Protein AF-A0A392S3R0-F1 (afdb_monomer)

Mean predicted aligned error: 6.12 Å

Organism: NCBI:txid97028

Secondary structure (DSSP, 8-state):
--SS----S---PPPHHHHHHHHHHHHHH-TT--HHHHHHHS-STT-----

Sequence (51 aa):
MFKKAVEAKSQQRLSGADRKKLKRTVKDKFPRASDSDLDTLLPPKLSIKYQ

Foldseek 3Di:
DDPDDDDDPDDDDDDPVVLVVVLVVCCVVCVVQDPVNSCVVSPPPDPPVDD

Solvent-accessible surface area (backbone atoms only — not comparable to full-atom values): 3576 Å² total; per-residue (Å²): 143,74,95,62,96,79,82,83,90,77,87,80,86,75,53,75,67,56,48,54,53,50,54,53,52,49,43,70,77,36,76,85,57,47,73,68,57,49,42,70,77,55,54,70,87,79,74,73,77,80,128

Structure (mmCIF, N/CA/C/O backbone):
data_AF-A0A392S3R0-F1
#
_entry.id   AF-A0A392S3R0-F1
#
loop_
_atom_site.group_PDB
_atom_site.id
_atom_site.type_symbol
_atom_site.label_atom_id
_atom_site.label_alt_id
_atom_site.label_comp_id
_atom_site.label_asym_id
_atom_site.label_entity_id
_atom_site.label_seq_id
_atom_site.pdbx_PDB_ins_code
_atom_site.Cartn_x
_atom_site.Cartn_y
_atom_site.Cartn_z
_atom_site.occupancy
_atom_site.B_iso_or_equiv
_atom_site.auth_seq_id
_atom_site.auth_comp_id
_atom_site.auth_asym_id
_atom_site.auth_atom_id
_atom_site.pdbx_PDB_model_num
ATOM 1 N N . MET A 1 1 ? -16.610 10.322 4.080 1.00 76.50 1 MET A N 1
ATOM 2 C CA . MET A 1 1 ? -15.341 11.072 4.086 1.00 76.50 1 MET A CA 1
ATOM 3 C C . MET A 1 1 ? -15.282 12.158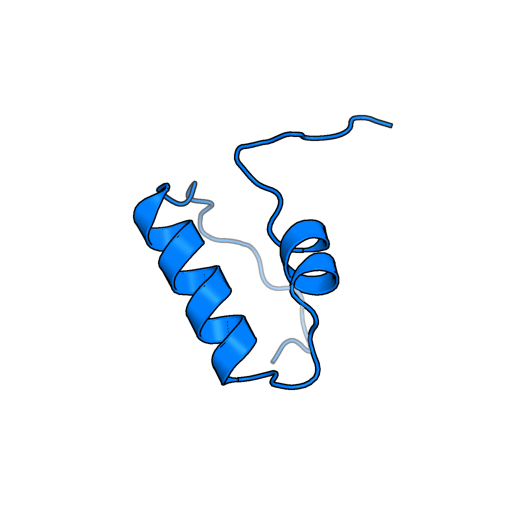 3.022 1.00 76.50 1 MET A C 1
ATOM 5 O O . MET A 1 1 ? -14.644 13.140 3.333 1.00 76.50 1 MET A O 1
ATOM 9 N N . PHE A 1 2 ? -15.994 12.123 1.882 1.00 78.88 2 PHE A N 1
ATOM 10 C CA . PHE A 1 2 ? -16.107 13.340 1.049 1.00 78.88 2 PHE A CA 1
ATOM 11 C C . PHE A 1 2 ? -17.508 13.505 0.436 1.00 78.88 2 PHE A C 1
ATOM 13 O O . PHE A 1 2 ? -17.895 12.743 -0.439 1.00 78.88 2 PHE A O 1
ATOM 20 N N . LYS A 1 3 ? -18.280 14.483 0.940 1.00 89.06 3 LYS A N 1
ATOM 21 C CA . LYS A 1 3 ? -19.595 14.921 0.407 1.00 89.06 3 LYS A CA 1
ATOM 22 C C . LYS A 1 3 ? -19.475 16.188 -0.461 1.00 89.06 3 LYS A C 1
ATOM 24 O O . LYS A 1 3 ? -20.396 16.531 -1.189 1.00 89.06 3 LYS A O 1
ATOM 29 N N . LYS A 1 4 ? -18.348 16.895 -0.365 1.00 95.81 4 LYS A N 1
ATOM 30 C CA . LYS A 1 4 ? -17.992 18.078 -1.158 1.00 95.81 4 LYS A CA 1
ATOM 31 C C . LYS A 1 4 ? -16.605 17.868 -1.763 1.00 95.81 4 LYS A C 1
ATOM 33 O O . LYS A 1 4 ? -15.870 16.995 -1.296 1.00 95.81 4 LYS A O 1
ATOM 38 N N . ALA A 1 5 ? -16.270 18.675 -2.767 1.00 92.94 5 ALA A N 1
ATOM 39 C CA . ALA A 1 5 ? -14.940 18.688 -3.359 1.00 92.94 5 ALA A CA 1
ATOM 40 C C . ALA A 1 5 ? -13.873 19.008 -2.300 1.00 92.94 5 ALA A C 1
ATOM 42 O O . ALA A 1 5 ? -14.078 19.868 -1.440 1.00 92.94 5 ALA A O 1
ATOM 43 N N . VAL A 1 6 ? -12.752 18.291 -2.366 1.00 93.56 6 VAL A N 1
ATOM 44 C CA . VAL A 1 6 ? -11.564 18.519 -1.541 1.00 93.56 6 VAL A CA 1
ATOM 45 C C . VAL A 1 6 ? -10.355 18.524 -2.458 1.00 93.56 6 VAL A C 1
ATOM 47 O O . VAL A 1 6 ? -10.166 17.598 -3.245 1.00 93.56 6 VAL A O 1
ATOM 50 N N . GLU A 1 7 ? -9.549 19.573 -2.346 1.00 93.75 7 GLU A N 1
ATOM 51 C CA . GLU A 1 7 ? -8.337 19.748 -3.138 1.00 93.75 7 GLU A CA 1
ATOM 52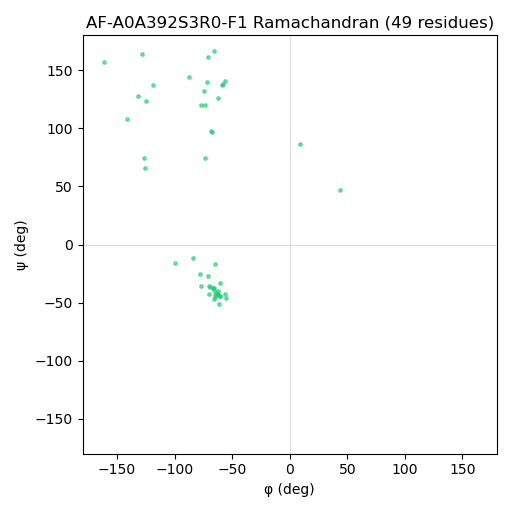 C C . GLU A 1 7 ? -7.136 19.071 -2.471 1.00 93.75 7 GLU A C 1
ATOM 54 O O . GLU A 1 7 ? -6.996 19.046 -1.244 1.00 93.75 7 GLU A O 1
ATOM 59 N N . ALA A 1 8 ? -6.244 18.516 -3.292 1.00 92.06 8 ALA A N 1
ATOM 60 C CA . ALA A 1 8 ? -5.002 17.929 -2.817 1.00 92.06 8 ALA A CA 1
ATOM 61 C C . ALA A 1 8 ? -3.989 19.036 -2.488 1.00 92.06 8 ALA A C 1
ATOM 63 O O . ALA A 1 8 ? -3.578 19.792 -3.362 1.00 92.06 8 ALA A O 1
ATOM 64 N N . LYS A 1 9 ? -3.545 19.104 -1.227 1.00 93.44 9 LYS A N 1
ATOM 65 C CA . LYS A 1 9 ? -2.566 20.106 -0.769 1.00 93.44 9 LYS A CA 1
ATOM 66 C C . LYS A 1 9 ? -1.157 19.873 -1.327 1.00 93.44 9 LYS A C 1
ATOM 68 O O . LYS A 1 9 ? -0.418 20.823 -1.559 1.00 93.44 9 LYS A O 1
ATOM 73 N N . SER A 1 10 ? -0.755 18.615 -1.483 1.00 93.06 10 SER A N 1
ATOM 74 C CA . SER A 1 10 ? 0.554 18.236 -2.015 1.00 93.06 10 SER A CA 1
ATOM 75 C C . SER A 1 10 ? 0.549 16.787 -2.497 1.00 93.06 10 SER A C 1
ATOM 77 O O . SER A 1 10 ? -0.256 15.968 -2.050 1.00 93.06 10 SER A O 1
ATOM 79 N N . GLN A 1 11 ? 1.474 16.463 -3.400 1.00 92.00 11 GLN A N 1
ATOM 80 C CA . GLN A 1 11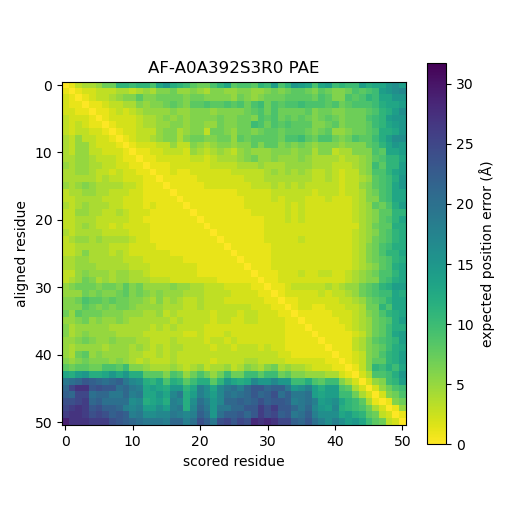 ? 1.697 15.106 -3.890 1.00 92.00 11 GLN A CA 1
ATOM 81 C C . GLN A 1 11 ? 3.164 14.728 -3.679 1.00 92.00 11 GLN A C 1
ATOM 83 O O . GLN A 1 11 ? 4.063 15.408 -4.167 1.00 92.00 11 GLN A O 1
ATOM 88 N N . GLN A 1 12 ? 3.411 13.625 -2.971 1.00 90.88 12 GLN A N 1
ATOM 89 C CA . GLN A 1 12 ? 4.758 13.124 -2.701 1.00 90.88 12 GLN A CA 1
ATOM 90 C C . GLN A 1 12 ? 4.949 11.731 -3.302 1.00 90.88 12 GLN A C 1
ATOM 92 O O . GLN A 1 12 ? 4.092 10.854 -3.184 1.00 90.88 12 GLN A O 1
ATOM 97 N N . ARG A 1 13 ? 6.111 11.503 -3.925 1.00 89.38 13 ARG A N 1
ATOM 98 C CA . ARG A 1 13 ? 6.511 10.167 -4.382 1.00 89.38 13 ARG A CA 1
ATOM 99 C C . ARG A 1 13 ? 6.943 9.313 -3.191 1.00 89.38 13 ARG A C 1
ATOM 101 O O . ARG A 1 13 ? 7.767 9.733 -2.385 1.00 89.38 13 ARG A O 1
ATOM 108 N N . LEU A 1 14 ? 6.423 8.090 -3.119 1.00 89.06 14 LEU A N 1
ATOM 109 C CA . LEU A 1 14 ? 6.850 7.115 -2.115 1.00 89.06 14 LEU A CA 1
ATOM 110 C C . LEU A 1 14 ? 8.257 6.592 -2.414 1.00 89.06 14 LEU A C 1
ATOM 112 O O . LEU A 1 14 ? 8.576 6.276 -3.567 1.00 89.06 14 LEU A O 1
ATOM 116 N N . SER A 1 15 ? 9.057 6.421 -1.360 1.00 90.94 15 SER A N 1
ATOM 117 C CA . SER A 1 15 ? 10.308 5.668 -1.426 1.00 90.94 15 SER A CA 1
ATOM 118 C C . SER A 1 15 ? 10.041 4.179 -1.706 1.00 90.94 15 SER A C 1
ATOM 120 O O . SER A 1 15 ? 8.913 3.684 -1.592 1.00 90.94 15 SER A O 1
ATOM 122 N N . GLY A 1 16 ? 11.085 3.424 -2.062 1.00 89.38 16 GLY A N 1
ATOM 123 C CA . GLY A 1 16 ? 10.965 1.971 -2.228 1.00 89.38 16 GLY A CA 1
ATOM 124 C C . GLY A 1 16 ? 10.582 1.256 -0.926 1.00 89.38 16 GLY A C 1
ATOM 125 O O . GLY A 1 16 ? 9.744 0.352 -0.942 1.00 89.38 16 GLY A O 1
ATOM 126 N N . ALA A 1 17 ? 11.153 1.694 0.201 1.00 93.06 17 ALA A N 1
ATOM 127 C CA . ALA A 1 17 ? 10.866 1.139 1.520 1.00 93.06 17 ALA A CA 1
ATOM 128 C C . ALA A 1 17 ? 9.409 1.397 1.933 1.00 93.06 17 ALA A C 1
ATOM 130 O O . ALA A 1 17 ? 8.709 0.468 2.343 1.00 93.06 17 ALA A O 1
ATOM 131 N N . ASP A 1 18 ? 8.918 2.622 1.729 1.00 93.06 18 ASP A N 1
ATOM 132 C CA . ASP A 1 18 ? 7.536 2.983 2.061 1.00 93.06 18 ASP A CA 1
ATOM 133 C C . ASP A 1 18 ? 6.530 2.259 1.172 1.00 93.06 18 ASP A C 1
ATOM 135 O O . ASP A 1 18 ? 5.501 1.790 1.658 1.00 93.06 18 ASP A O 1
ATOM 139 N N . ARG A 1 19 ? 6.847 2.068 -0.115 1.00 90.56 19 ARG A N 1
ATOM 140 C CA . ARG A 1 19 ? 6.015 1.257 -1.015 1.00 90.56 19 ARG A CA 1
ATOM 141 C C . ARG A 1 19 ? 5.904 -0.187 -0.526 1.00 90.56 19 ARG A C 1
ATOM 143 O O . ARG A 1 19 ? 4.806 -0.741 -0.493 1.00 90.56 19 ARG A O 1
ATOM 150 N N . LYS A 1 20 ? 7.020 -0.794 -0.103 1.00 91.88 20 LYS A N 1
ATOM 151 C CA . LYS A 1 20 ? 7.021 -2.156 0.454 1.00 91.88 20 LYS A CA 1
ATOM 152 C C . LYS A 1 20 ? 6.196 -2.227 1.743 1.00 91.88 20 LYS A C 1
ATOM 154 O O . LYS A 1 20 ? 5.417 -3.164 1.925 1.00 91.88 20 LYS A O 1
ATOM 159 N N . LYS A 1 21 ? 6.319 -1.219 2.612 1.00 94.94 21 LYS A N 1
ATOM 160 C CA . LYS A 1 21 ? 5.527 -1.104 3.845 1.00 94.94 21 LYS A CA 1
ATOM 161 C C . LYS A 1 21 ? 4.029 -0.979 3.548 1.00 94.94 21 LYS A C 1
ATOM 163 O O . LYS A 1 21 ? 3.235 -1.655 4.206 1.00 94.94 21 LYS A O 1
ATOM 168 N N . LEU A 1 22 ? 3.650 -0.182 2.548 1.00 93.69 22 LEU A N 1
ATOM 169 C CA . LEU A 1 22 ? 2.264 -0.031 2.103 1.00 93.69 22 LEU A CA 1
ATOM 170 C C . LEU A 1 22 ? 1.697 -1.362 1.597 1.00 93.69 22 LEU A C 1
ATOM 172 O O . LEU A 1 22 ? 0.676 -1.801 2.119 1.00 93.69 22 LEU A O 1
ATOM 176 N N . LYS A 1 23 ? 2.392 -2.058 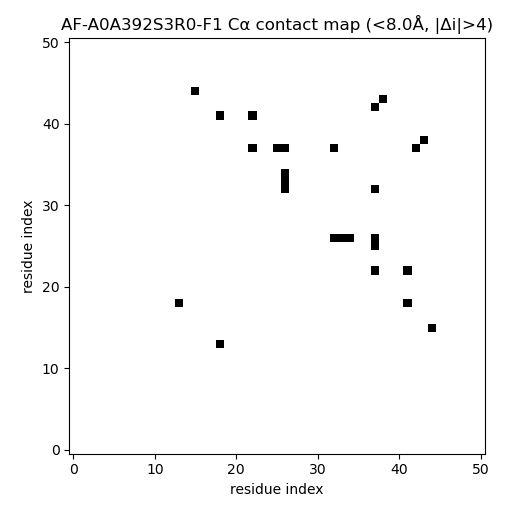0.681 1.00 92.00 23 LYS A N 1
ATOM 177 C CA . LYS A 1 23 ? 1.947 -3.369 0.161 1.00 92.00 23 LYS A CA 1
ATOM 178 C C . LYS A 1 23 ? 1.704 -4.377 1.290 1.00 92.00 23 LYS A C 1
ATOM 180 O O . LYS A 1 23 ? 0.655 -5.013 1.326 1.00 92.00 23 LYS A O 1
ATOM 185 N N . ARG A 1 24 ? 2.628 -4.470 2.258 1.00 93.81 24 ARG A N 1
ATOM 186 C CA . ARG A 1 24 ? 2.475 -5.350 3.433 1.00 93.81 24 ARG A CA 1
ATOM 187 C C . ARG A 1 24 ? 1.250 -4.987 4.276 1.00 93.81 24 ARG A C 1
ATOM 189 O O . ARG A 1 24 ? 0.512 -5.874 4.678 1.00 93.81 24 ARG A O 1
ATOM 196 N N . THR A 1 25 ? 1.038 -3.696 4.526 1.00 95.81 25 THR A N 1
ATOM 197 C CA . THR A 1 25 ? -0.089 -3.213 5.343 1.00 95.81 25 THR A CA 1
ATOM 198 C C . THR A 1 25 ? -1.431 -3.494 4.669 1.00 95.81 25 THR A C 1
ATOM 200 O O . THR A 1 25 ? -2.390 -3.859 5.340 1.00 95.81 25 THR A O 1
ATOM 203 N N . VAL A 1 26 ? -1.507 -3.345 3.344 1.00 94.62 26 VAL A N 1
ATOM 204 C CA . VAL A 1 26 ? -2.717 -3.680 2.582 1.00 94.62 26 VAL A CA 1
ATOM 205 C C . VAL A 1 26 ? -2.975 -5.187 2.638 1.00 94.62 26 VAL A C 1
ATOM 207 O O . VAL A 1 26 ? -4.086 -5.576 2.970 1.00 94.62 26 VAL A O 1
ATOM 210 N N . LYS A 1 27 ? -1.965 -6.040 2.418 1.00 93.56 27 LYS A N 1
ATOM 211 C CA . LYS A 1 27 ? -2.123 -7.505 2.515 1.00 93.56 27 LYS A CA 1
ATOM 212 C C . LYS A 1 27 ? -2.653 -7.956 3.881 1.00 93.56 27 LYS A C 1
ATOM 214 O O . LYS A 1 27 ? -3.539 -8.796 3.949 1.00 93.56 27 LYS A O 1
ATOM 219 N N . ASP A 1 28 ? -2.134 -7.358 4.951 1.00 95.38 28 ASP A N 1
ATOM 220 C CA . ASP A 1 28 ? -2.549 -7.636 6.330 1.00 95.38 28 ASP A CA 1
ATOM 221 C C . ASP A 1 28 ? -4.011 -7.233 6.597 1.00 95.38 28 ASP A C 1
ATOM 223 O O . ASP A 1 28 ? -4.783 -7.990 7.180 1.00 95.38 28 ASP A O 1
ATOM 227 N N . LYS A 1 29 ? -4.432 -6.060 6.104 1.00 96.81 29 LYS A N 1
ATOM 228 C CA . LYS A 1 29 ? -5.811 -5.564 6.273 1.00 96.81 29 LYS A CA 1
ATOM 229 C C . LYS A 1 29 ? -6.823 -6.224 5.338 1.00 96.81 29 LYS A C 1
ATOM 231 O O . LYS A 1 29 ? -8.012 -6.246 5.648 1.00 96.81 29 LYS A O 1
ATOM 236 N N . PHE A 1 30 ? -6.368 -6.735 4.198 1.00 95.25 30 PHE A N 1
ATOM 237 C CA . PHE A 1 30 ? -7.203 -7.320 3.153 1.00 95.25 30 PHE A CA 1
ATOM 238 C C . PHE A 1 30 ? -6.710 -8.736 2.818 1.00 95.25 30 PHE A C 1
ATOM 240 O O . PHE A 1 30 ? -6.140 -8.946 1.750 1.00 95.25 30 PHE A O 1
ATOM 247 N N . PRO A 1 31 ? -6.964 -9.736 3.684 1.00 92.44 31 PRO A N 1
ATOM 248 C CA . PRO A 1 31 ? -6.416 -11.089 3.531 1.00 92.44 31 PRO A CA 1
ATOM 249 C C . PRO A 1 31 ? -6.908 -11.837 2.281 1.00 92.44 31 PRO A C 1
ATOM 251 O O . PRO A 1 31 ? -6.307 -12.829 1.884 1.00 92.44 31 PRO A O 1
ATOM 254 N N . ARG A 1 32 ? -7.995 -11.373 1.649 1.00 94.69 32 ARG A N 1
ATOM 255 C CA . ARG A 1 32 ? -8.493 -11.912 0.372 1.00 94.69 32 ARG A CA 1
ATOM 256 C C . ARG A 1 32 ? -7.806 -11.317 -0.858 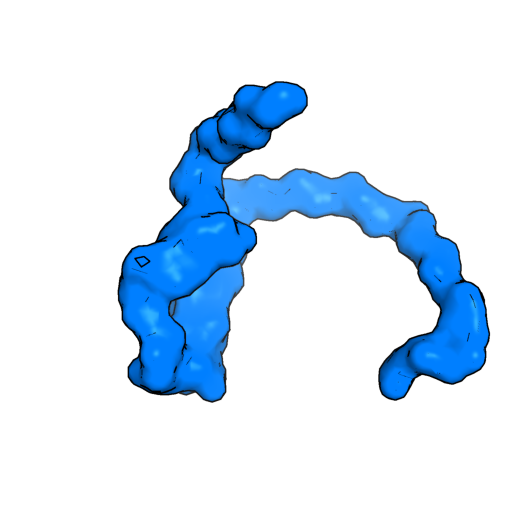1.00 94.69 32 ARG A C 1
ATOM 258 O O . ARG A 1 32 ? -8.027 -11.822 -1.951 1.00 94.69 32 ARG A O 1
ATOM 265 N N . ALA A 1 33 ? -7.031 -10.244 -0.702 1.00 92.19 33 ALA A N 1
ATOM 266 C CA . ALA A 1 33 ? -6.284 -9.668 -1.809 1.00 92.19 33 ALA A CA 1
ATOM 267 C C . ALA A 1 33 ? -5.093 -10.576 -2.133 1.00 92.19 33 ALA A C 1
ATOM 269 O O . ALA A 1 33 ? -4.225 -10.812 -1.287 1.00 92.19 33 ALA A O 1
ATOM 270 N N . SER A 1 34 ? -5.057 -11.085 -3.360 1.00 90.81 34 SER A N 1
ATOM 271 C CA . SER A 1 34 ? -3.929 -11.862 -3.861 1.00 90.81 34 SER A CA 1
ATOM 272 C C . SER A 1 34 ? -2.712 -10.964 -4.093 1.00 90.81 34 SER A C 1
ATOM 274 O O . SER A 1 34 ? -2.828 -9.744 -4.238 1.00 90.81 34 SER A O 1
ATOM 276 N N . ASP A 1 35 ? -1.517 -11.554 -4.175 1.00 88.06 35 ASP A N 1
ATOM 277 C CA . ASP A 1 35 ? -0.317 -10.778 -4.503 1.00 88.06 35 ASP A CA 1
ATOM 278 C C . ASP A 1 35 ? -0.431 -10.103 -5.885 1.00 88.06 35 ASP A C 1
ATOM 280 O O . ASP A 1 35 ? 0.015 -8.966 -6.030 1.00 88.06 35 ASP A O 1
ATOM 284 N N . SER A 1 36 ? -1.122 -10.729 -6.847 1.00 90.44 36 SER A N 1
ATOM 285 C CA . SER A 1 36 ? -1.428 -10.152 -8.165 1.00 90.44 36 SER A CA 1
ATOM 286 C C . SER A 1 36 ? -2.368 -8.944 -8.112 1.00 90.44 36 SER A C 1
ATOM 288 O O . SER A 1 36 ? -2.151 -7.976 -8.846 1.00 90.44 36 SER A O 1
ATOM 290 N N . ASP A 1 37 ? -3.372 -8.949 -7.226 1.00 91.88 37 ASP A N 1
ATOM 291 C CA . ASP A 1 37 ? -4.246 -7.782 -7.023 1.00 91.88 37 ASP A CA 1
ATOM 292 C C . ASP A 1 37 ? -3.426 -6.600 -6.493 1.00 91.88 37 ASP A C 1
ATOM 294 O O . ASP A 1 37 ? -3.542 -5.464 -6.958 1.00 91.88 37 ASP A O 1
ATOM 298 N N . LEU A 1 38 ? -2.532 -6.882 -5.540 1.00 90.44 38 LEU A N 1
ATOM 299 C CA . LEU A 1 38 ? -1.660 -5.875 -4.945 1.00 90.44 38 LEU A CA 1
ATOM 300 C C . LEU A 1 38 ? -0.609 -5.356 -5.925 1.00 90.44 38 LEU A C 1
ATOM 302 O O . LEU A 1 38 ? -0.296 -4.170 -5.883 1.00 90.44 38 LEU A O 1
ATOM 306 N N . ASP A 1 39 ? -0.070 -6.202 -6.800 1.00 87.94 39 ASP A N 1
ATOM 307 C CA . ASP A 1 39 ? 0.862 -5.773 -7.847 1.00 87.94 39 ASP A CA 1
ATOM 308 C C . ASP A 1 39 ? 0.175 -4.961 -8.951 1.00 87.94 39 ASP A C 1
ATOM 310 O O . ASP A 1 39 ? 0.802 -4.079 -9.532 1.00 87.94 39 ASP A O 1
ATOM 314 N N . THR A 1 40 ? -1.121 -5.173 -9.189 1.0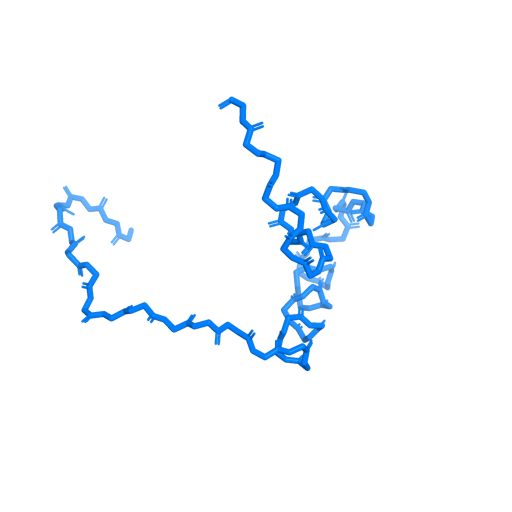0 89.31 40 THR A N 1
ATOM 315 C CA . THR A 1 40 ? -1.915 -4.322 -10.090 1.00 89.31 40 THR A CA 1
ATOM 316 C C . THR A 1 40 ? -2.141 -2.929 -9.491 1.00 89.31 40 THR A C 1
ATOM 318 O O . THR A 1 40 ? -1.998 -1.922 -10.182 1.00 89.31 40 THR A O 1
ATOM 321 N N . LEU A 1 41 ? -2.456 -2.852 -8.192 1.00 87.88 41 LEU A N 1
ATOM 322 C CA . LEU A 1 41 ? -2.712 -1.586 -7.488 1.00 87.88 41 LEU A CA 1
ATOM 323 C C . LEU A 1 41 ? -1.433 -0.810 -7.140 1.00 87.88 41 LEU A C 1
ATOM 325 O O . LEU A 1 41 ? -1.418 0.421 -7.142 1.00 87.88 41 LEU A O 1
ATOM 329 N N . LEU A 1 42 ? -0.359 -1.523 -6.804 1.00 86.81 42 LEU A N 1
ATOM 330 C CA . LEU A 1 42 ? 0.924 -0.972 -6.372 1.00 86.81 42 LEU A CA 1
ATOM 331 C C . LEU A 1 42 ? 2.050 -1.524 -7.253 1.00 86.81 42 LEU A C 1
ATOM 333 O O . LEU A 1 42 ? 2.935 -2.222 -6.742 1.00 86.81 42 LEU A O 1
ATOM 337 N N . PRO A 1 43 ? 2.068 -1.188 -8.555 1.00 82.50 43 PRO A N 1
ATOM 338 C CA . PRO A 1 43 ? 3.001 -1.782 -9.494 1.00 82.50 43 PRO A CA 1
ATOM 339 C C . PRO A 1 43 ? 4.453 -1.590 -9.043 1.00 82.50 43 PRO A C 1
ATOM 341 O O . PRO A 1 43 ? 4.818 -0.521 -8.516 1.00 82.50 43 PRO A O 1
ATOM 344 N N . PRO A 1 44 ? 5.311 -2.608 -9.225 1.00 74.69 44 PRO A N 1
ATOM 345 C CA . PRO A 1 44 ? 6.732 -2.467 -8.966 1.00 74.69 44 PRO A CA 1
ATOM 346 C C . PRO A 1 44 ? 7.300 -1.342 -9.843 1.00 74.69 44 PRO A C 1
ATOM 348 O O . PRO A 1 44 ? 6.907 -1.182 -10.996 1.00 74.69 44 PRO A O 1
ATOM 351 N N . LYS A 1 45 ? 8.163 -0.516 -9.227 1.00 64.44 45 LYS A N 1
ATOM 352 C CA 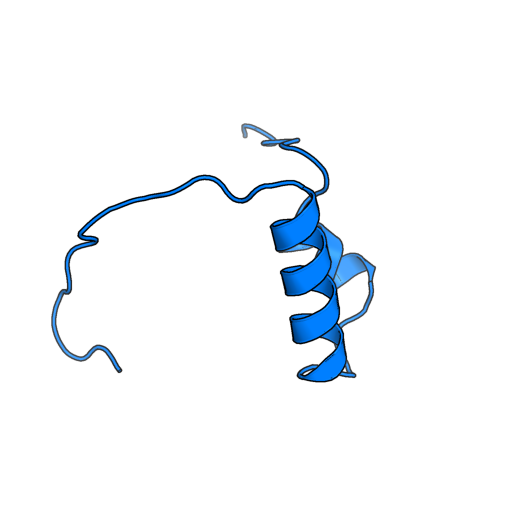. LYS A 1 45 ? 8.858 0.669 -9.778 1.00 64.44 45 LYS A CA 1
ATOM 353 C C . LYS A 1 45 ? 8.381 1.105 -11.178 1.00 64.44 45 LYS A C 1
ATOM 355 O O . LYS A 1 45 ? 8.989 0.745 -12.173 1.00 64.44 45 LYS A O 1
ATOM 360 N N . LEU A 1 46 ? 7.332 1.933 -11.210 1.00 64.38 46 LEU A N 1
ATOM 361 C CA . LEU A 1 46 ? 6.942 2.790 -12.342 1.00 64.38 46 LEU A CA 1
ATOM 362 C C . LEU A 1 46 ? 7.006 2.135 -13.734 1.00 64.38 46 LEU A C 1
ATOM 364 O O . LEU A 1 46 ? 7.450 2.768 -14.687 1.00 64.38 46 LEU A O 1
ATOM 368 N N . SER A 1 47 ? 6.470 0.924 -13.894 1.00 48.97 47 SER A N 1
ATOM 369 C CA . SER A 1 47 ? 5.869 0.580 -15.187 1.00 48.97 47 SER A CA 1
ATOM 370 C C . SER A 1 47 ? 4.545 1.340 -15.300 1.00 48.97 47 SER A C 1
ATOM 372 O O . SER A 1 47 ? 3.462 0.803 -15.093 1.00 48.97 47 SER A O 1
ATOM 374 N N . ILE A 1 48 ? 4.622 2.649 -15.552 1.00 54.34 48 ILE A N 1
ATOM 375 C CA . ILE A 1 48 ? 3.459 3.376 -16.056 1.00 54.34 48 ILE A CA 1
ATOM 376 C C . ILE A 1 48 ? 3.253 2.809 -17.460 1.00 54.34 48 ILE A C 1
ATOM 378 O O . ILE A 1 48 ? 3.975 3.170 -18.386 1.00 54.34 48 ILE A O 1
ATOM 382 N N . LYS A 1 49 ? 2.344 1.839 -17.606 1.00 44.97 49 LYS A N 1
ATOM 383 C CA . LYS A 1 49 ? 1.863 1.450 -18.930 1.00 44.97 49 LYS A CA 1
ATOM 384 C C . LYS A 1 49 ? 1.039 2.628 -19.435 1.00 44.97 49 LYS A C 1
ATOM 386 O O . LYS A 1 49 ? -0.100 2.801 -19.014 1.00 44.97 49 LYS A O 1
ATOM 391 N N . TYR A 1 50 ? 1.656 3.475 -20.252 1.00 47.03 50 TYR A N 1
ATOM 392 C CA . TYR A 1 50 ? 0.918 4.425 -21.072 1.00 47.03 50 TYR A CA 1
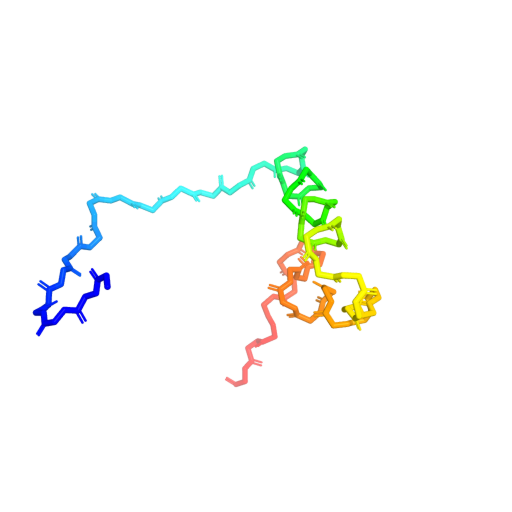ATOM 393 C C . TYR A 1 50 ? 0.038 3.607 -22.023 1.00 47.03 50 TYR A C 1
ATOM 395 O O . TYR A 1 50 ? 0.533 2.674 -22.662 1.00 47.03 50 TYR A O 1
ATOM 403 N N . GLN A 1 51 ? -1.260 3.903 -22.017 1.00 40.88 51 GLN A N 1
ATOM 404 C CA . GLN A 1 51 ? -2.179 3.532 -23.087 1.00 40.88 51 GLN A CA 1
ATOM 405 C C . GLN A 1 51 ? -2.198 4.683 -24.089 1.00 40.88 51 GLN A C 1
ATOM 407 O O . GLN A 1 51 ? -2.171 5.843 -23.611 1.00 40.88 51 GLN A O 1
#

pLDDT: mean 85.49, std 14.37, range [40.88, 96.81]

InterPro domains:
  IPR039757 Eukaryotic translation initiation factor 2D [PTHR12217] (1-48)
  IPR041366 Pre-PUA domain [PF17832] (2-49)
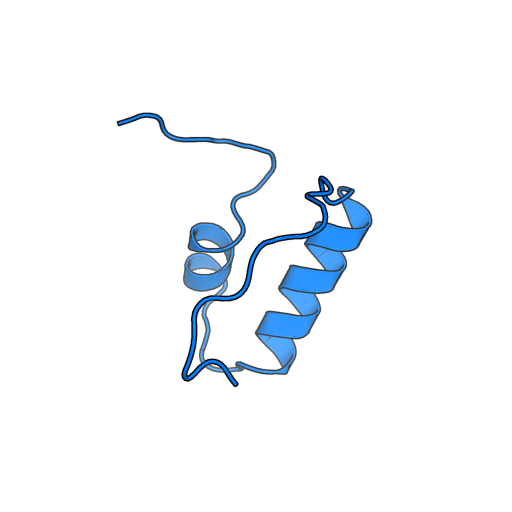
Radius of gyration: 13.81 Å; Cα contacts (8 Å, |Δi|>4): 13; chains: 1; bounding box: 31×32×29 Å